Protein AF-A0A7S1ERM6-F1 (afdb_monomer)

Mean predicted aligned error: 8.21 Å

InterPro domains:
  IPR000185 Protein translocase subunit SecA [PTHR30612] (7-133)
  IPR011115 SecA DEAD-like, N-terminal [PF07517] (3-101)
  IPR011115 SecA DEAD-like, N-terminal [SM00957] (1-136)
  IPR014018 SecA motor DEAD [PS51196] (1-136)
  IPR027417 P-loop containing nucleoside triphosphate hydrolase [G3DSA:3.40.50.300] (1-120)
  IPR027417 P-loop containing nucleoside triphosphate hydrolase [SSF52540] (6-74)
  IPR036670 SecA, preprotein cross-linking domain superfamily [SSF81767] (83-135)

Foldseek 3Di:
DPPDDLVRLLVQLPDPDHDDDPLVVVVLVVVQVVDPDPVSRSNPPPCPVDDDDDPCCCVVPVVVVDDRDDDDDCPPVNVVVVVVVVVLVVVLVVVDDEPPQWDQDVVVRDIGGDPRVQVSVCVSVVHPGPPDPVPD

Structure (mmCIF, N/CA/C/O backbone):
data_AF-A0A7S1ERM6-F1
#
_entry.id   AF-A0A7S1ERM6-F1
#
loop_
_atom_site.group_PDB
_atom_site.id
_atom_site.type_symbol
_atom_site.label_atom_id
_atom_site.label_alt_id
_atom_site.label_comp_id
_atom_site.label_asym_id
_atom_site.label_entity_id
_atom_site.label_seq_id
_atom_site.pdbx_PDB_ins_code
_atom_site.Cartn_x
_atom_site.Cartn_y
_atom_site.Cartn_z
_atom_site.occupancy
_atom_site.B_iso_or_equiv
_atom_site.auth_seq_id
_atom_site.auth_comp_id
_atom_site.auth_asym_id
_atom_site.auth_atom_id
_atom_site.pdbx_PDB_model_num
ATOM 1 N N . GLN A 1 1 ? 13.594 10.866 -7.310 1.00 39.03 1 GLN A N 1
ATOM 2 C CA . GLN A 1 1 ? 12.418 11.476 -7.967 1.00 39.03 1 GLN A CA 1
ATOM 3 C C . GLN A 1 1 ? 12.338 10.865 -9.351 1.00 39.03 1 GLN A C 1
ATOM 5 O O . GLN A 1 1 ? 13.351 10.899 -10.035 1.00 39.03 1 GLN A O 1
ATOM 10 N N . ALA A 1 2 ? 11.211 10.259 -9.733 1.00 50.25 2 ALA A N 1
ATOM 11 C CA . ALA A 1 2 ? 11.011 9.875 -11.130 1.00 50.25 2 ALA A CA 1
ATOM 12 C C . ALA A 1 2 ? 10.936 11.172 -11.948 1.00 50.25 2 ALA A C 1
ATOM 14 O O . ALA A 1 2 ? 10.133 12.047 -11.628 1.00 50.25 2 ALA A O 1
ATOM 15 N N . SER A 1 3 ? 11.833 11.338 -12.915 1.00 62.19 3 SER A N 1
ATOM 16 C CA . SER A 1 3 ? 11.959 12.548 -13.741 1.00 62.19 3 SER A CA 1
ATOM 17 C C . SER A 1 3 ? 10.875 12.660 -14.819 1.00 62.19 3 SER A C 1
ATOM 19 O O . SER A 1 3 ? 10.793 13.677 -15.502 1.00 62.19 3 SER A O 1
ATOM 21 N N . SER A 1 4 ? 10.045 11.628 -14.964 1.00 79.69 4 SER A N 1
ATOM 22 C CA . SER A 1 4 ? 9.043 11.449 -16.009 1.00 79.69 4 SER A CA 1
ATOM 23 C C . SER A 1 4 ? 7.616 11.598 -15.455 1.00 79.69 4 SER A C 1
ATOM 25 O O . SER A 1 4 ? 7.323 11.193 -14.325 1.00 79.69 4 SER A O 1
ATOM 27 N N . THR A 1 5 ? 6.688 12.165 -16.230 1.00 87.81 5 THR A N 1
ATOM 28 C CA . THR A 1 5 ? 5.249 12.148 -15.894 1.00 87.81 5 THR A CA 1
ATOM 29 C C . THR A 1 5 ? 4.629 10.780 -16.229 1.00 87.81 5 THR A C 1
ATOM 31 O O . THR A 1 5 ? 5.203 10.037 -17.031 1.00 87.81 5 THR A O 1
ATOM 34 N N . PRO A 1 6 ? 3.475 10.398 -15.641 1.00 87.69 6 PRO A N 1
ATOM 35 C CA . PRO A 1 6 ? 2.771 9.166 -16.018 1.00 87.69 6 PRO A CA 1
ATOM 36 C C . PRO A 1 6 ? 2.525 9.037 -17.526 1.00 87.69 6 PRO A C 1
ATOM 38 O O . PRO A 1 6 ? 2.708 7.962 -18.087 1.00 87.69 6 PRO A O 1
ATOM 41 N N . GLU A 1 7 ? 2.190 10.137 -18.197 1.00 88.69 7 GLU A N 1
ATOM 42 C CA . GLU A 1 7 ? 1.951 10.182 -19.642 1.00 88.69 7 GLU A CA 1
ATOM 43 C C . GLU A 1 7 ? 3.236 9.924 -20.432 1.00 88.69 7 GLU A C 1
ATOM 45 O O . GLU A 1 7 ? 3.225 9.175 -21.407 1.00 88.69 7 GLU A O 1
ATOM 50 N N . GLN A 1 8 ? 4.358 10.504 -19.994 1.00 90.12 8 GLN A N 1
ATOM 51 C CA . GLN A 1 8 ? 5.664 10.265 -20.611 1.00 90.12 8 GLN A CA 1
ATOM 52 C C . GLN A 1 8 ? 6.107 8.812 -20.442 1.00 90.12 8 GLN A C 1
ATOM 54 O O . GLN A 1 8 ? 6.610 8.217 -21.392 1.00 90.12 8 GLN A O 1
ATOM 59 N N . ARG A 1 9 ? 5.894 8.223 -19.259 1.00 89.62 9 ARG A N 1
ATOM 60 C CA . ARG A 1 9 ? 6.204 6.806 -19.025 1.00 89.62 9 ARG A CA 1
ATOM 61 C C . ARG A 1 9 ? 5.329 5.895 -19.868 1.00 89.62 9 ARG A C 1
ATOM 63 O O . ARG A 1 9 ? 5.842 4.964 -20.470 1.00 89.62 9 ARG A O 1
ATOM 70 N N . LYS A 1 10 ? 4.037 6.199 -19.975 1.00 89.75 10 LYS A N 1
ATOM 71 C CA . LYS A 1 10 ? 3.108 5.450 -20.824 1.00 89.75 10 LYS A CA 1
ATOM 72 C C . LYS A 1 10 ? 3.578 5.435 -22.279 1.00 89.75 10 LYS A C 1
ATOM 74 O O . LYS A 1 10 ? 3.744 4.367 -22.850 1.00 89.75 10 LYS A O 1
ATOM 79 N N . ALA A 1 11 ? 3.925 6.603 -22.821 1.00 88.94 11 ALA A N 1
ATOM 80 C CA . ALA A 1 11 ? 4.506 6.702 -24.158 1.00 88.94 11 ALA A CA 1
ATOM 81 C C . ALA A 1 11 ? 5.840 5.937 -24.292 1.00 88.94 11 ALA A C 1
ATOM 83 O O . ALA A 1 11 ? 6.097 5.346 -25.334 1.00 88.94 11 ALA A O 1
ATOM 84 N N . ALA A 1 12 ? 6.678 5.914 -23.248 1.00 89.19 12 ALA A N 1
ATOM 85 C CA . ALA A 1 12 ? 7.936 5.165 -23.253 1.00 89.19 12 ALA A CA 1
ATOM 86 C C . ALA A 1 12 ? 7.734 3.638 -23.251 1.00 89.19 12 ALA A C 1
ATOM 88 O O . ALA A 1 12 ? 8.521 2.922 -23.872 1.00 89.19 12 ALA A O 1
ATOM 89 N N . TYR A 1 13 ? 6.694 3.137 -22.577 1.00 89.12 13 TYR A N 1
ATOM 90 C CA . TYR A 1 13 ? 6.336 1.713 -22.573 1.00 89.12 13 TYR A CA 1
ATOM 91 C C . TYR A 1 13 ? 5.608 1.260 -23.846 1.00 89.12 13 TYR A C 1
ATOM 93 O O . TYR A 1 13 ? 5.580 0.063 -24.124 1.00 89.12 13 TYR A O 1
ATOM 101 N N . ASP A 1 14 ? 5.058 2.194 -24.625 1.00 88.50 14 ASP A N 1
ATOM 102 C CA . ASP A 1 14 ? 4.445 1.913 -25.930 1.00 88.50 14 ASP A CA 1
ATOM 103 C C . ASP A 1 14 ? 5.485 1.767 -27.067 1.00 88.50 14 ASP A C 1
ATOM 105 O O . ASP A 1 14 ? 5.136 1.362 -28.178 1.00 88.50 14 ASP A O 1
ATOM 10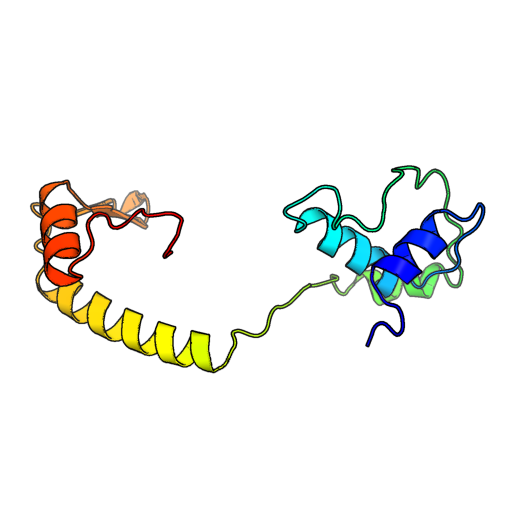9 N N . CYS A 1 15 ? 6.763 2.071 -26.811 1.00 88.50 15 CYS A N 1
ATOM 110 C CA . CYS A 1 15 ? 7.863 1.840 -27.752 1.00 88.50 15 CYS A CA 1
ATOM 111 C C . CYS A 1 15 ? 8.201 0.343 -27.896 1.00 88.50 15 CYS A C 1
ATOM 113 O O . CYS A 1 15 ? 8.022 -0.442 -26.968 1.00 88.50 15 CYS A O 1
ATOM 115 N N . ASP A 1 16 ? 8.791 -0.052 -29.032 1.00 88.44 16 ASP A N 1
ATOM 116 C CA . ASP A 1 16 ? 9.211 -1.446 -29.271 1.00 88.44 16 ASP A CA 1
ATOM 117 C C . ASP A 1 16 ? 10.250 -1.947 -28.252 1.00 88.44 16 ASP A C 1
ATOM 119 O O . ASP A 1 16 ? 10.258 -3.122 -27.877 1.00 88.44 16 ASP A O 1
ATOM 123 N N . ILE A 1 17 ? 11.148 -1.051 -27.829 1.00 89.19 17 ILE A N 1
ATOM 124 C CA . ILE A 1 17 ? 12.192 -1.302 -26.835 1.00 89.19 17 ILE A CA 1
ATOM 125 C C . ILE A 1 17 ? 12.169 -0.156 -25.827 1.00 89.19 17 ILE A C 1
ATOM 127 O O . ILE A 1 17 ? 12.324 1.009 -26.197 1.00 89.19 17 ILE A O 1
ATOM 131 N N . THR A 1 18 ? 12.038 -0.499 -24.549 1.00 89.12 18 THR A N 1
ATOM 132 C CA . THR A 1 18 ? 12.066 0.458 -23.440 1.00 89.12 18 THR A CA 1
ATOM 133 C C . THR A 1 18 ? 13.288 0.194 -22.570 1.00 89.12 18 THR A C 1
ATOM 135 O O . THR A 1 18 ? 13.469 -0.911 -22.060 1.00 89.12 18 THR A O 1
ATOM 138 N N . TYR A 1 19 ? 14.105 1.225 -22.365 1.00 90.94 19 TYR A N 1
ATOM 139 C CA . TYR A 1 19 ? 15.151 1.224 -21.346 1.00 90.94 19 TYR A CA 1
ATOM 140 C C . TYR A 1 19 ? 14.571 1.803 -20.059 1.00 90.94 19 TYR A C 1
ATOM 142 O O . TYR A 1 19 ? 13.983 2.882 -20.073 1.00 90.94 19 TYR A O 1
ATOM 150 N N . SER A 1 20 ? 14.718 1.083 -18.952 1.00 89.56 20 SER A N 1
ATOM 151 C CA . SER A 1 20 ? 14.245 1.517 -17.640 1.00 89.56 20 SER A CA 1
ATOM 152 C C . SER A 1 20 ? 15.140 0.948 -16.546 1.00 89.56 20 SER A C 1
ATOM 154 O O . SER A 1 20 ? 15.855 -0.032 -16.757 1.00 89.56 20 SER A O 1
ATOM 156 N N . THR A 1 21 ? 15.095 1.569 -15.374 1.00 92.06 21 THR A N 1
ATOM 157 C CA . THR A 1 21 ? 15.757 1.054 -14.173 1.00 92.06 21 THR A CA 1
ATOM 158 C C . THR A 1 21 ? 14.849 0.047 -13.467 1.00 92.06 21 THR A C 1
ATOM 160 O O . THR A 1 21 ? 13.623 0.117 -13.580 1.00 92.06 21 THR A O 1
ATOM 163 N N . ASN A 1 22 ? 15.430 -0.866 -12.686 1.00 91.88 22 ASN A N 1
ATOM 164 C CA . ASN A 1 22 ? 14.661 -1.828 -11.888 1.00 91.88 22 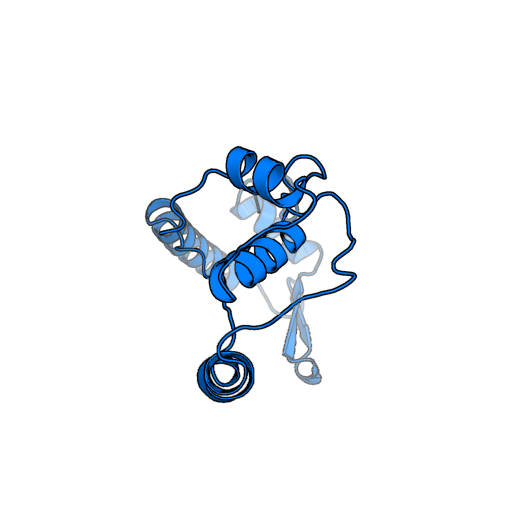ASN A CA 1
ATOM 165 C C . ASN A 1 22 ? 13.629 -1.141 -10.966 1.00 91.88 22 ASN A C 1
ATOM 167 O O . ASN A 1 22 ? 12.499 -1.607 -10.824 1.00 91.88 22 ASN A O 1
ATOM 171 N N . SER A 1 23 ? 14.010 -0.001 -10.390 1.00 91.25 23 SER A N 1
ATOM 172 C CA . SER A 1 23 ? 13.226 0.774 -9.444 1.00 91.25 23 SER A CA 1
ATOM 173 C C . SER A 1 23 ? 12.059 1.460 -10.141 1.00 91.25 23 SER A C 1
ATOM 175 O O . SER A 1 23 ? 10.936 1.382 -9.653 1.00 91.25 23 SER A O 1
ATOM 177 N N . GLU A 1 24 ? 12.285 2.110 -11.288 1.00 91.00 24 GLU A N 1
ATOM 178 C CA . GLU A 1 24 ? 11.214 2.790 -12.027 1.00 91.00 24 GLU A CA 1
ATOM 179 C C . GLU A 1 24 ? 10.167 1.791 -12.528 1.00 91.00 24 GLU A C 1
ATOM 181 O O . GLU A 1 24 ? 8.983 1.961 -12.228 1.00 91.00 24 GLU A O 1
ATOM 186 N N . LEU A 1 25 ? 10.614 0.701 -13.158 1.00 90.81 25 LEU A N 1
ATOM 187 C CA . LEU A 1 25 ? 9.743 -0.375 -13.622 1.00 90.81 25 LEU A CA 1
ATOM 188 C C . LEU A 1 25 ? 8.959 -1.022 -12.470 1.00 90.81 25 LEU A C 1
ATOM 190 O O . LEU A 1 25 ? 7.742 -1.201 -12.556 1.00 90.81 25 LEU A O 1
ATOM 194 N N . GLY A 1 26 ? 9.642 -1.354 -11.371 1.00 91.62 26 GLY A N 1
ATOM 195 C CA . GLY A 1 26 ? 9.013 -1.954 -10.199 1.00 91.62 26 GLY A CA 1
ATOM 196 C C . GLY A 1 26 ? 7.992 -1.021 -9.546 1.00 91.62 26 GLY A C 1
ATOM 197 O O . GLY A 1 26 ? 6.898 -1.455 -9.185 1.00 91.62 26 GLY A O 1
ATOM 198 N N . PHE A 1 27 ? 8.286 0.277 -9.449 1.00 92.31 27 PHE A N 1
ATOM 199 C CA . PHE A 1 27 ? 7.336 1.251 -8.915 1.00 92.31 27 PHE A CA 1
ATOM 200 C C . PHE A 1 27 ? 6.171 1.545 -9.859 1.00 92.31 27 PHE A C 1
ATOM 202 O O . PHE A 1 27 ? 5.076 1.798 -9.360 1.00 92.31 27 PHE A O 1
ATOM 209 N N . ASP A 1 28 ? 6.357 1.522 -11.181 1.00 91.19 28 ASP A N 1
ATOM 210 C CA . ASP A 1 28 ? 5.235 1.577 -12.129 1.00 91.19 28 ASP A CA 1
ATOM 211 C C . ASP A 1 28 ? 4.317 0.370 -11.951 1.00 91.19 28 ASP A C 1
ATOM 213 O O . ASP A 1 28 ? 3.109 0.543 -11.814 1.00 91.19 28 ASP A O 1
ATOM 217 N N . TYR A 1 29 ? 4.886 -0.832 -11.828 1.00 90.75 29 TYR A N 1
ATOM 218 C CA . TYR A 1 29 ? 4.109 -2.041 -11.564 1.00 90.75 29 TYR A CA 1
ATOM 219 C C . TYR A 1 29 ? 3.311 -1.944 -10.260 1.00 90.75 29 TYR A C 1
ATOM 221 O O . TYR A 1 29 ? 2.120 -2.256 -10.227 1.00 90.75 29 TYR A O 1
ATOM 229 N N . LEU A 1 30 ? 3.937 -1.479 -9.178 1.00 92.06 30 LEU A N 1
ATOM 230 C CA . LEU A 1 30 ? 3.248 -1.296 -7.903 1.00 92.06 30 LEU A CA 1
ATOM 231 C C . LEU A 1 30 ? 2.159 -0.209 -7.986 1.00 92.06 30 LEU A C 1
ATOM 233 O O . LEU A 1 30 ? 1.067 -0.416 -7.461 1.00 92.06 30 LEU A O 1
ATOM 237 N N . ARG A 1 31 ? 2.413 0.920 -8.666 1.00 91.19 31 ARG A N 1
ATOM 238 C CA . ARG A 1 31 ? 1.431 2.009 -8.840 1.00 91.19 31 ARG A CA 1
ATOM 239 C C . ARG A 1 31 ? 0.232 1.585 -9.683 1.00 91.19 31 ARG A C 1
ATOM 241 O O . ARG A 1 31 ? -0.891 1.928 -9.330 1.00 91.19 31 ARG A O 1
ATOM 248 N N . ASP A 1 32 ? 0.446 0.796 -10.728 1.00 91.00 32 ASP A N 1
ATOM 249 C CA . ASP A 1 32 ? -0.632 0.294 -11.582 1.00 91.00 32 ASP A CA 1
ATOM 250 C C . ASP A 1 32 ? -1.588 -0.643 -10.834 1.00 91.00 32 ASP A C 1
ATOM 252 O O . ASP A 1 32 ? -2.786 -0.645 -11.103 1.00 91.00 32 ASP A O 1
ATOM 256 N N . ASN A 1 33 ? -1.091 -1.401 -9.851 1.00 89.62 33 ASN A N 1
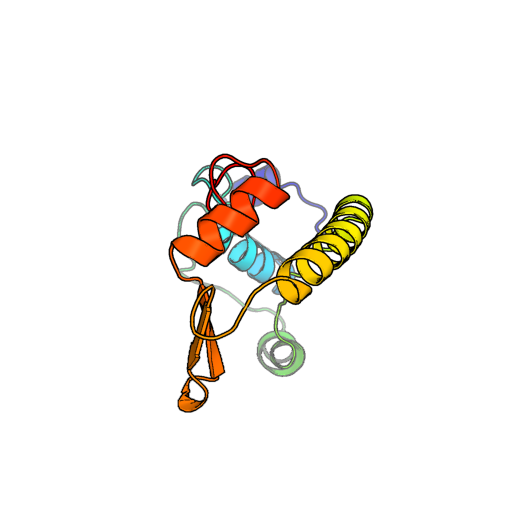ATOM 257 C CA . ASN A 1 33 ? -1.936 -2.237 -8.988 1.00 89.62 33 ASN A CA 1
ATOM 258 C C . ASN A 1 33 ? -2.709 -1.433 -7.923 1.00 89.62 33 ASN A C 1
ATOM 260 O O . ASN A 1 33 ? -3.594 -1.981 -7.271 1.00 89.62 33 ASN A O 1
ATOM 264 N N . LEU A 1 34 ? -2.395 -0.146 -7.756 1.00 89.88 34 LEU A N 1
ATOM 265 C CA . LEU A 1 34 ? -3.131 0.793 -6.903 1.00 89.88 34 LEU A CA 1
ATOM 266 C C . LEU A 1 34 ? -4.063 1.714 -7.712 1.00 89.88 34 LEU A C 1
ATOM 268 O O . LEU A 1 34 ? -4.798 2.506 -7.122 1.00 89.88 34 LEU A O 1
ATOM 272 N N . ALA A 1 35 ? -4.030 1.645 -9.046 1.00 88.94 35 ALA A N 1
ATOM 273 C CA . ALA A 1 35 ? -4.819 2.507 -9.916 1.00 88.94 35 ALA A CA 1
ATOM 274 C C . ALA A 1 35 ? -6.323 2.212 -9.787 1.00 88.94 35 ALA A C 1
ATOM 276 O O . ALA A 1 35 ? -6.767 1.072 -9.924 1.00 88.94 35 ALA A O 1
ATOM 277 N N . LEU A 1 36 ? -7.123 3.260 -9.568 1.00 88.44 36 LEU A N 1
ATOM 278 C CA . LEU A 1 36 ? -8.584 3.149 -9.465 1.00 88.44 36 LEU A CA 1
ATOM 279 C C . LEU A 1 36 ? -9.259 3.038 -10.834 1.00 88.44 36 LEU A C 1
ATOM 281 O O . LEU A 1 36 ? -10.358 2.493 -10.945 1.00 88.44 36 LEU A O 1
ATOM 285 N N . THR A 1 37 ? -8.622 3.566 -11.881 1.00 88.31 37 THR A N 1
ATOM 286 C CA . THR A 1 37 ? -9.152 3.519 -13.241 1.00 88.31 37 THR A CA 1
ATOM 287 C C . THR A 1 37 ? -8.123 2.974 -14.221 1.00 88.31 37 THR A C 1
ATOM 289 O O . THR A 1 37 ? -6.920 3.178 -14.082 1.00 88.31 37 THR A O 1
ATOM 292 N N . ALA A 1 38 ? -8.603 2.325 -15.284 1.00 86.19 38 ALA A N 1
ATOM 293 C CA . ALA A 1 38 ? -7.742 1.807 -16.348 1.00 86.19 38 ALA A CA 1
ATOM 294 C C . ALA A 1 38 ? -6.970 2.906 -17.105 1.00 86.19 38 ALA A C 1
ATOM 296 O O . ALA A 1 38 ? -6.000 2.610 -17.799 1.00 86.19 38 ALA A O 1
ATOM 297 N N . LYS A 1 39 ? -7.401 4.172 -17.003 1.00 86.19 39 LYS A N 1
ATOM 298 C CA . LYS A 1 39 ? -6.713 5.305 -17.635 1.00 86.19 39 LYS A CA 1
ATOM 299 C C . LYS A 1 39 ? -5.418 5.664 -16.908 1.00 86.19 39 LYS A C 1
ATOM 301 O O . LYS A 1 39 ? -4.477 6.082 -17.580 1.00 86.19 39 LYS A O 1
ATOM 306 N N . ASP A 1 40 ? -5.388 5.446 -15.594 1.00 86.25 40 ASP A N 1
ATOM 307 C CA . ASP A 1 40 ? -4.268 5.783 -14.706 1.00 86.25 40 ASP A CA 1
ATOM 308 C C . ASP A 1 40 ? -3.158 4.724 -14.727 1.00 86.25 40 ASP A C 1
ATOM 310 O O . ASP A 1 40 ? -2.066 4.954 -14.212 1.0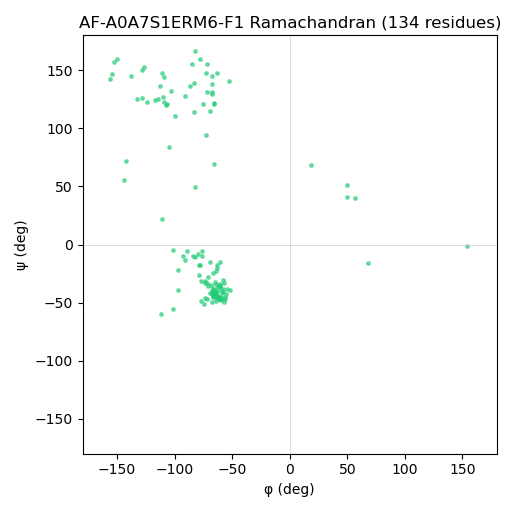0 86.25 40 ASP A O 1
ATOM 314 N N . VAL A 1 41 ? -3.432 3.571 -15.342 1.00 89.69 41 VAL A N 1
ATOM 315 C CA . VAL A 1 41 ? -2.441 2.526 -15.594 1.00 89.69 41 VAL A CA 1
ATOM 316 C C . VAL A 1 41 ? -1.430 3.044 -16.619 1.00 89.69 41 VAL A C 1
ATOM 318 O O . VAL A 1 41 ? -1.802 3.577 -17.675 1.00 89.69 41 VAL A O 1
ATOM 321 N N . VAL A 1 42 ? -0.151 2.874 -16.295 1.00 89.44 42 VAL A N 1
ATOM 322 C CA . VAL A 1 42 ? 0.991 3.307 -17.105 1.00 89.44 42 VAL A CA 1
ATOM 323 C C . VAL A 1 42 ? 1.525 2.157 -17.959 1.00 89.44 42 VAL A C 1
ATOM 325 O O . VAL A 1 42 ? 1.824 2.362 -19.131 1.00 89.44 42 VAL A O 1
ATOM 328 N N . LEU A 1 43 ? 1.573 0.933 -17.431 1.00 87.25 43 LEU A N 1
ATOM 329 C CA . LEU A 1 43 ? 2.008 -0.278 -18.138 1.00 87.25 43 LEU A CA 1
ATOM 330 C C . LEU A 1 43 ? 0.867 -0.864 -18.991 1.00 87.25 43 LEU A C 1
ATOM 332 O O . LEU A 1 43 ? 0.521 -2.053 -18.919 1.00 87.25 43 LEU A O 1
ATOM 336 N N . THR A 1 44 ? 0.229 -0.012 -19.794 1.00 67.31 44 THR A N 1
ATOM 337 C CA . THR A 1 44 ? -0.901 -0.383 -20.650 1.00 67.31 44 THR A CA 1
ATOM 338 C C . THR A 1 44 ? -0.428 -1.210 -21.834 1.00 67.31 44 THR A C 1
ATOM 340 O O . THR A 1 44 ? -0.041 -0.675 -22.857 1.00 67.31 44 THR A O 1
ATOM 343 N N . GLY A 1 45 ? -0.472 -2.536 -21.719 1.00 61.38 45 GLY A N 1
ATOM 344 C CA . GLY A 1 45 ? -0.105 -3.408 -22.841 1.00 61.38 45 GLY A CA 1
ATOM 345 C C . GLY A 1 45 ? 0.396 -4.799 -22.479 1.00 61.38 45 GLY A C 1
ATOM 346 O O . GLY A 1 45 ? 0.681 -5.565 -23.397 1.00 61.38 45 GLY A O 1
ATOM 347 N N . ARG A 1 46 ? 0.498 -5.128 -21.174 1.00 62.94 46 ARG A N 1
ATOM 348 C CA . ARG A 1 46 ? 0.866 -6.444 -20.595 1.00 62.94 46 ARG A CA 1
ATOM 349 C C . ARG A 1 46 ? 1.570 -7.381 -21.572 1.00 62.94 46 ARG A C 1
ATOM 351 O O . ARG A 1 46 ? 1.040 -8.423 -21.953 1.00 62.94 46 ARG A O 1
ATOM 358 N N . LYS A 1 47 ? 2.788 -7.006 -21.941 1.00 58.38 47 LYS A N 1
ATOM 359 C CA . LYS A 1 47 ? 3.713 -7.836 -22.703 1.00 58.38 47 LYS A CA 1
ATOM 360 C C . LYS A 1 47 ? 5.131 -7.571 -22.201 1.00 58.38 47 LYS A C 1
ATOM 362 O O . LYS A 1 47 ? 6.022 -7.303 -22.994 1.00 58.38 47 LYS A O 1
ATOM 367 N N . PHE A 1 48 ? 5.363 -7.744 -20.895 1.00 68.62 48 PHE A N 1
ATOM 368 C CA . PHE A 1 48 ? 6.698 -8.121 -20.413 1.00 68.62 48 PHE A CA 1
ATOM 369 C C . PHE A 1 48 ? 7.007 -9.529 -20.936 1.00 68.62 48 PHE A C 1
ATOM 371 O O . PHE A 1 48 ? 6.940 -10.516 -20.212 1.00 68.62 48 PHE A O 1
ATOM 378 N N . LYS A 1 49 ? 7.211 -9.648 -22.249 1.00 77.19 49 LYS A N 1
ATOM 379 C CA . LYS A 1 49 ? 7.532 -10.919 -22.900 1.00 77.19 49 LYS A CA 1
ATOM 380 C C . LYS A 1 49 ? 8.987 -11.279 -22.667 1.00 77.19 49 LYS A C 1
ATOM 382 O O . LYS A 1 49 ? 9.332 -12.454 -22.666 1.00 77.19 49 LYS A O 1
ATOM 387 N N . PHE A 1 50 ? 9.823 -10.253 -22.552 1.00 87.81 50 PHE A N 1
ATOM 388 C CA . PHE A 1 50 ? 11.260 -10.379 -22.515 1.00 87.81 50 PHE A CA 1
ATOM 389 C C . PHE A 1 50 ? 11.863 -9.164 -21.816 1.00 87.81 50 PHE A C 1
ATOM 391 O O . PHE A 1 50 ? 11.384 -8.045 -21.998 1.00 87.81 50 PHE A O 1
ATOM 398 N N . CYS A 1 51 ? 12.908 -9.392 -21.032 1.00 91.06 51 CYS A N 1
ATOM 399 C CA . CYS A 1 51 ? 13.742 -8.347 -20.464 1.00 91.06 51 CYS A CA 1
ATOM 400 C C . CYS A 1 51 ? 15.205 -8.780 -20.561 1.00 91.06 51 CYS A C 1
ATOM 402 O O . CYS A 1 51 ? 15.527 -9.963 -20.436 1.00 91.06 51 CYS A O 1
ATOM 404 N N . LEU A 1 52 ? 16.081 -7.810 -20.797 1.00 94.25 52 LEU A N 1
ATOM 405 C CA . LEU A 1 52 ? 17.517 -7.970 -20.626 1.00 94.25 52 LEU A CA 1
ATOM 406 C C . LEU A 1 52 ? 17.900 -7.151 -19.405 1.00 94.25 52 LEU A C 1
ATOM 408 O O . LEU A 1 52 ? 17.605 -5.959 -19.347 1.00 94.25 52 LEU A O 1
ATOM 412 N N . VAL A 1 53 ? 18.500 -7.815 -18.425 1.00 95.25 53 VAL A N 1
ATOM 413 C CA . VAL A 1 53 ? 18.958 -7.173 -17.196 1.00 95.25 53 VAL A CA 1
ATOM 414 C C . VAL A 1 53 ? 20.451 -6.945 -17.346 1.00 95.25 53 VAL A C 1
ATOM 416 O O . VAL A 1 53 ? 21.219 -7.906 -17.386 1.00 95.25 53 VAL A O 1
ATOM 419 N N . ASP A 1 54 ? 20.834 -5.680 -17.479 1.00 96.31 54 ASP A N 1
ATOM 420 C CA . ASP A 1 54 ? 22.230 -5.283 -17.337 1.00 96.31 54 ASP A CA 1
ATOM 421 C C . ASP A 1 54 ? 22.628 -5.347 -15.856 1.00 96.31 54 ASP A C 1
ATOM 423 O O . ASP A 1 54 ? 21.775 -5.146 -14.988 1.00 96.31 54 ASP A O 1
ATOM 427 N N . GLU A 1 55 ? 23.888 -5.679 -15.574 1.00 95.81 55 GLU A N 1
ATOM 428 C CA . GLU A 1 55 ? 24.394 -5.902 -14.205 1.00 95.81 55 GLU A CA 1
ATOM 429 C C . GLU A 1 55 ? 23.508 -6.865 -13.382 1.00 95.81 55 GLU A C 1
ATOM 431 O O . GLU A 1 55 ? 23.045 -6.571 -12.276 1.00 95.81 55 GLU A O 1
ATOM 436 N N . ALA A 1 56 ? 23.203 -8.032 -13.957 1.00 95.56 56 ALA A N 1
ATOM 437 C CA . ALA A 1 56 ? 22.223 -8.963 -13.399 1.00 95.56 56 ALA A CA 1
ATOM 438 C C . ALA A 1 56 ? 22.540 -9.439 -11.969 1.00 95.56 56 ALA A C 1
ATOM 440 O O . ALA A 1 56 ? 21.614 -9.724 -11.212 1.00 95.56 56 ALA A O 1
ATOM 441 N N . ASP A 1 57 ? 23.813 -9.526 -11.588 1.00 96.69 57 ASP A N 1
ATOM 442 C CA . ASP A 1 57 ? 24.242 -9.835 -10.224 1.00 96.69 57 ASP A CA 1
ATOM 443 C C . ASP A 1 57 ? 23.884 -8.705 -9.250 1.00 96.69 57 ASP A C 1
ATOM 445 O O . ASP A 1 57 ? 23.204 -8.960 -8.253 1.00 96.69 57 ASP A O 1
ATOM 449 N N . SER A 1 58 ? 24.219 -7.457 -9.580 1.00 95.62 58 SER A N 1
ATOM 450 C CA . SER A 1 58 ? 23.830 -6.287 -8.782 1.00 95.62 58 SER A CA 1
ATOM 451 C C . SER A 1 58 ? 22.308 -6.212 -8.595 1.00 95.62 58 SER A C 1
ATOM 453 O O . SER A 1 58 ? 21.809 -6.056 -7.479 1.00 95.62 58 SER A O 1
ATOM 455 N N . ILE A 1 59 ? 21.543 -6.390 -9.678 1.00 95.12 59 ILE A N 1
ATOM 456 C CA . ILE A 1 59 ? 20.085 -6.207 -9.660 1.00 95.12 59 ILE A CA 1
ATOM 457 C C . ILE A 1 59 ? 19.352 -7.388 -9.011 1.00 95.12 59 ILE A C 1
ATOM 459 O O . ILE A 1 59 ? 18.476 -7.185 -8.167 1.00 95.12 59 ILE A O 1
ATOM 463 N N . LEU A 1 60 ? 19.669 -8.626 -9.403 1.00 95.50 60 LEU A N 1
ATOM 464 C CA . LEU A 1 60 ? 18.907 -9.811 -8.986 1.00 95.50 60 LEU A CA 1
ATOM 465 C C . LEU A 1 60 ? 19.434 -10.456 -7.701 1.00 95.50 60 LEU A C 1
ATOM 467 O O . LEU A 1 60 ? 18.728 -11.284 -7.124 1.00 95.50 60 LEU A O 1
ATOM 471 N N . ILE A 1 61 ? 20.637 -10.096 -7.242 1.00 95.25 61 ILE A N 1
ATOM 472 C CA . ILE A 1 61 ? 21.214 -10.609 -5.993 1.00 95.25 61 ILE A CA 1
ATOM 473 C C . ILE A 1 61 ? 21.296 -9.495 -4.956 1.00 95.25 61 ILE A C 1
ATOM 475 O O . ILE A 1 61 ? 20.695 -9.614 -3.888 1.00 95.25 61 ILE A O 1
ATOM 479 N N . ASP A 1 62 ? 22.025 -8.417 -5.246 1.00 94.69 62 ASP A N 1
ATOM 480 C CA . ASP A 1 62 ? 22.333 -7.423 -4.220 1.00 94.69 62 ASP A CA 1
ATOM 481 C C . ASP A 1 62 ? 21.139 -6.538 -3.873 1.00 94.69 62 ASP A C 1
ATOM 483 O O . ASP A 1 62 ? 20.794 -6.424 -2.688 1.00 94.69 62 ASP A O 1
ATOM 487 N N . GLU A 1 63 ? 20.496 -5.950 -4.881 1.00 93.81 63 GLU A N 1
ATOM 488 C CA . GLU A 1 63 ? 19.348 -5.059 -4.699 1.00 93.81 63 GLU A CA 1
ATOM 489 C C . GLU A 1 63 ? 18.070 -5.816 -4.326 1.00 93.81 63 GLU A C 1
ATOM 491 O O . GLU A 1 63 ? 17.290 -5.342 -3.499 1.00 93.81 63 GLU A O 1
ATOM 496 N N . ALA A 1 64 ? 17.896 -7.041 -4.832 1.00 93.31 64 ALA A N 1
ATOM 497 C CA . ALA A 1 64 ? 16.737 -7.890 -4.546 1.00 93.31 64 ALA A CA 1
ATOM 498 C C . ALA A 1 64 ? 16.559 -8.243 -3.053 1.00 93.31 64 ALA A C 1
ATOM 500 O O . ALA A 1 64 ? 15.481 -8.676 -2.643 1.00 93.31 64 ALA A O 1
ATOM 501 N N . ARG A 1 65 ? 17.587 -8.037 -2.215 1.00 96.12 65 ARG A N 1
ATOM 502 C CA . ARG A 1 65 ? 17.490 -8.201 -0.752 1.00 96.12 65 ARG A CA 1
ATOM 503 C C . ARG A 1 65 ? 16.575 -7.175 -0.090 1.00 96.12 65 ARG A C 1
ATOM 505 O O . ARG A 1 65 ? 16.074 -7.438 1.002 1.00 96.12 65 ARG A O 1
ATOM 512 N N . THR A 1 66 ? 16.380 -6.015 -0.717 1.00 92.94 66 THR A N 1
ATOM 513 C CA . THR A 1 66 ? 15.527 -4.950 -0.184 1.00 92.94 66 THR A CA 1
ATOM 514 C C . THR A 1 66 ? 14.237 -4.880 -0.997 1.00 92.94 66 THR A C 1
ATOM 516 O O . THR A 1 66 ? 14.290 -4.633 -2.201 1.00 92.94 66 THR A O 1
ATOM 519 N N . PRO A 1 67 ? 13.057 -5.073 -0.383 1.00 94.06 67 PRO A N 1
ATOM 520 C CA . PRO A 1 67 ? 11.802 -5.001 -1.117 1.00 94.06 67 PRO A CA 1
ATOM 521 C C . PRO A 1 67 ? 11.519 -3.574 -1.603 1.00 94.06 67 PRO A C 1
ATOM 523 O O . PRO A 1 67 ? 11.768 -2.594 -0.896 1.00 94.06 67 PRO A O 1
ATOM 526 N N . LEU A 1 68 ? 10.915 -3.460 -2.788 1.00 92.56 68 LEU A N 1
ATOM 527 C CA . LEU A 1 68 ? 10.373 -2.196 -3.282 1.00 92.56 68 LEU A CA 1
ATOM 528 C C . LEU A 1 68 ? 9.066 -1.870 -2.549 1.00 92.56 68 LEU A C 1
ATOM 530 O O . LEU A 1 68 ? 8.106 -2.638 -2.602 1.00 92.56 68 LEU A O 1
ATOM 534 N N . ILE A 1 69 ? 9.025 -0.723 -1.868 1.00 92.44 69 ILE A N 1
ATOM 535 C CA . ILE A 1 69 ? 7.889 -0.304 -1.035 1.00 92.44 69 ILE A CA 1
ATOM 536 C C . ILE A 1 69 ? 7.387 1.066 -1.489 1.00 92.44 69 ILE A C 1
ATOM 538 O O . ILE A 1 69 ? 8.126 2.051 -1.449 1.00 92.44 69 ILE A O 1
ATOM 542 N N . ILE A 1 70 ? 6.104 1.154 -1.851 1.00 88.50 70 ILE A N 1
ATOM 543 C CA . ILE A 1 70 ? 5.407 2.441 -1.950 1.00 88.50 70 ILE A CA 1
ATOM 544 C C . ILE A 1 70 ? 4.937 2.818 -0.550 1.00 88.50 70 ILE A C 1
ATOM 546 O O . ILE A 1 70 ? 4.076 2.158 0.026 1.00 88.50 70 ILE A O 1
ATOM 550 N N . SER A 1 71 ? 5.493 3.899 -0.010 1.00 86.12 71 SER A N 1
ATOM 551 C CA . SER A 1 71 ? 5.000 4.517 1.218 1.00 86.12 71 SER A CA 1
ATOM 552 C C . SER A 1 71 ? 4.359 5.861 0.886 1.00 86.12 71 SER A C 1
ATOM 554 O O . SER A 1 71 ? 4.954 6.711 0.223 1.00 86.12 71 SER A O 1
ATOM 556 N N . GLY A 1 72 ? 3.118 6.050 1.329 1.00 78.94 72 GLY A N 1
ATOM 557 C CA . GLY A 1 72 ? 2.465 7.354 1.320 1.00 78.94 72 GLY A CA 1
ATOM 558 C C . GLY A 1 72 ? 2.813 8.110 2.596 1.00 78.94 72 GLY A C 1
ATOM 559 O O . GLY A 1 72 ? 2.782 7.537 3.687 1.00 78.94 72 GLY A O 1
ATOM 560 N N . LYS A 1 73 ? 3.122 9.405 2.489 1.00 67.62 73 LYS A N 1
ATOM 561 C CA . LYS A 1 73 ? 3.090 10.271 3.671 1.00 67.62 73 LYS A CA 1
ATOM 562 C C . LYS A 1 73 ? 1.628 10.486 4.042 1.00 67.62 73 LYS A C 1
ATOM 564 O O . LYS A 1 73 ? 0.824 10.832 3.184 1.00 67.62 73 LYS A O 1
ATOM 569 N N . VAL A 1 74 ? 1.290 10.311 5.315 1.00 65.75 74 VAL A N 1
ATOM 570 C CA . VAL A 1 74 ? 0.020 10.827 5.828 1.00 65.75 74 VAL A CA 1
ATOM 571 C C . VAL A 1 74 ? 0.149 12.347 5.821 1.00 65.75 74 VAL A C 1
ATOM 573 O O . VAL A 1 74 ? 1.015 12.883 6.515 1.00 65.75 74 VAL A O 1
ATOM 576 N N . ASP A 1 75 ? -0.653 13.039 5.011 1.00 62.31 75 ASP A N 1
ATOM 577 C CA . ASP A 1 75 ? -0.632 14.504 4.974 1.00 62.31 75 ASP A CA 1
ATOM 578 C C . ASP A 1 75 ? -0.800 15.067 6.387 1.00 62.31 75 ASP A C 1
ATOM 580 O O . ASP A 1 75 ? -1.604 14.563 7.171 1.00 62.31 75 ASP A O 1
ATOM 584 N N . ALA A 1 76 ? -0.076 16.132 6.733 1.00 58.75 76 ALA A N 1
ATOM 585 C CA . ALA A 1 76 ? -0.136 16.710 8.079 1.00 58.75 76 ALA A CA 1
ATOM 586 C C . ALA A 1 76 ? -1.569 17.127 8.479 1.00 58.75 76 ALA A C 1
ATOM 588 O O . ALA A 1 76 ? -1.958 16.983 9.639 1.00 58.75 76 ALA A O 1
ATOM 589 N N . ALA A 1 77 ? -2.377 17.568 7.508 1.00 59.25 77 ALA A N 1
ATOM 590 C CA . ALA A 1 77 ? -3.801 17.850 7.689 1.00 59.25 77 ALA A CA 1
ATOM 591 C C . ALA A 1 77 ? -4.618 16.580 8.007 1.00 59.25 77 ALA A C 1
ATOM 593 O O . ALA A 1 77 ? -5.472 16.595 8.897 1.00 59.25 77 ALA A O 1
ATOM 594 N N . ASN A 1 78 ? -4.302 15.460 7.351 1.00 60.66 78 ASN A N 1
ATOM 595 C CA . ASN A 1 78 ? -4.915 14.157 7.613 1.00 60.66 78 ASN A CA 1
ATOM 596 C C . ASN A 1 78 ? -4.460 13.589 8.965 1.00 60.66 78 ASN A C 1
ATOM 598 O O . ASN A 1 78 ? -5.271 13.022 9.690 1.00 60.66 78 ASN A O 1
ATOM 602 N N . ALA A 1 79 ? -3.208 13.816 9.369 1.00 62.16 79 ALA A N 1
ATOM 603 C CA . ALA A 1 79 ? -2.685 13.401 10.670 1.00 62.16 79 ALA A CA 1
ATOM 604 C C . ALA A 1 79 ? -3.327 14.175 11.838 1.00 62.16 79 ALA A C 1
ATOM 606 O O . ALA A 1 79 ? -3.692 13.578 12.853 1.00 62.16 79 ALA A O 1
ATOM 607 N N . ALA A 1 80 ? -3.509 15.493 11.696 1.00 61.88 80 ALA A N 1
ATOM 608 C CA . ALA A 1 80 ? -4.197 16.318 12.691 1.00 61.88 80 ALA A CA 1
ATOM 609 C C . ALA A 1 80 ? -5.679 15.928 12.825 1.00 61.88 80 ALA A C 1
ATOM 611 O O . ALA A 1 80 ? -6.180 15.758 13.939 1.00 61.88 80 ALA A O 1
ATOM 612 N N . THR A 1 81 ? -6.350 15.705 11.692 1.00 67.12 81 THR A N 1
ATOM 613 C CA . THR A 1 81 ? -7.739 15.227 11.647 1.00 67.12 81 THR A CA 1
ATOM 614 C C . THR A 1 81 ? -7.868 13.830 12.255 1.00 67.12 81 THR A C 1
ATOM 616 O O . THR A 1 81 ? -8.757 13.600 13.071 1.00 67.12 81 THR A O 1
ATOM 619 N N . ALA A 1 82 ? -6.949 12.909 11.949 1.00 69.06 82 ALA A N 1
ATOM 620 C CA . ALA A 1 82 ? -6.933 11.570 12.530 1.00 69.06 82 ALA A CA 1
ATOM 621 C C . ALA A 1 82 ? -6.766 11.620 14.054 1.00 69.06 82 ALA A C 1
ATOM 623 O O . ALA A 1 82 ? -7.524 10.978 14.778 1.00 69.06 82 ALA A O 1
ATOM 624 N N . LYS A 1 83 ? -5.838 12.440 14.567 1.00 77.00 83 LYS A N 1
ATOM 625 C CA . LYS A 1 83 ? -5.641 12.611 16.015 1.00 77.00 83 LYS A CA 1
ATOM 626 C C . LYS A 1 83 ? -6.912 13.102 16.714 1.00 77.00 83 LYS A C 1
ATOM 628 O O . LYS A 1 83 ? -7.243 12.603 17.789 1.00 77.00 83 LYS A O 1
ATOM 633 N N . ALA A 1 84 ? -7.630 14.045 16.105 1.00 80.69 84 ALA A N 1
ATOM 634 C CA . ALA A 1 84 ? -8.912 14.513 16.624 1.00 80.69 84 ALA A CA 1
ATOM 635 C C . ALA A 1 84 ? -9.984 13.407 16.584 1.00 80.69 84 ALA A C 1
ATOM 637 O O . ALA A 1 84 ? -10.648 13.176 17.596 1.00 80.69 84 ALA A O 1
ATOM 638 N N . LYS A 1 85 ? -10.094 12.670 15.465 1.00 83.94 85 LYS A N 1
ATOM 639 C CA . LYS A 1 85 ? -11.019 11.532 15.312 1.00 83.94 85 LYS A CA 1
ATOM 640 C C . LYS A 1 85 ? -10.789 10.466 16.394 1.00 83.94 85 LYS A C 1
ATOM 642 O O . LYS A 1 85 ? -11.750 10.043 17.028 1.00 83.94 85 LYS A O 1
ATOM 647 N N . TYR A 1 86 ? -9.537 10.096 16.686 1.00 87.94 86 TYR A N 1
ATOM 648 C CA . TYR A 1 86 ? -9.223 9.129 17.751 1.00 87.94 86 TYR A CA 1
ATOM 649 C C . TYR A 1 86 ? -9.638 9.611 19.147 1.00 87.94 86 TYR A C 1
ATOM 651 O O . TYR A 1 86 ? -10.122 8.816 19.953 1.00 87.94 86 TYR A O 1
ATOM 659 N N . GLY A 1 87 ? -9.472 10.905 19.440 1.00 89.50 87 GLY A N 1
ATOM 660 C CA . GLY A 1 87 ? -9.896 11.485 20.716 1.00 89.50 87 GLY A CA 1
ATOM 661 C C . GLY A 1 87 ? -11.406 11.374 20.929 1.00 89.50 87 GLY A C 1
ATOM 662 O O . GLY A 1 87 ? -11.846 10.925 21.986 1.00 89.50 87 GLY A O 1
ATOM 663 N N . VAL A 1 88 ? -12.189 11.718 19.904 1.00 89.19 88 VAL A N 1
ATOM 664 C CA . VAL A 1 88 ? -13.656 11.605 19.931 1.00 89.19 88 VAL A CA 1
ATOM 665 C C . VAL A 1 88 ? -14.093 10.140 19.998 1.00 89.19 88 VAL A C 1
ATOM 667 O O . VAL A 1 88 ? -14.932 9.791 20.824 1.00 89.19 88 VAL A O 1
ATOM 670 N N . ALA A 1 89 ? -13.486 9.261 19.195 1.00 90.62 89 ALA A N 1
ATOM 671 C CA . ALA A 1 89 ? -13.800 7.833 19.198 1.00 90.62 89 ALA A CA 1
ATOM 672 C C . ALA A 1 89 ? -13.588 7.202 20.582 1.00 90.62 89 ALA A C 1
ATOM 674 O O . ALA A 1 89 ? -14.431 6.436 21.041 1.00 90.62 89 ALA A O 1
ATOM 675 N N . LYS A 1 90 ? -12.514 7.580 21.289 1.00 92.75 90 LYS A N 1
ATOM 676 C CA . LYS A 1 90 ? -12.275 7.137 22.668 1.00 92.75 90 LYS A CA 1
ATOM 677 C C . LYS A 1 90 ? -13.385 7.592 23.621 1.00 92.75 90 LYS A C 1
ATOM 679 O O . LYS A 1 90 ? -13.893 6.781 24.384 1.00 92.75 90 LYS A O 1
ATOM 684 N N . GLN A 1 91 ? -13.787 8.862 23.554 1.00 91.50 91 GLN A N 1
ATOM 685 C CA . GLN A 1 91 ? -14.852 9.401 24.412 1.00 91.50 91 GLN A CA 1
ATOM 686 C C . GLN A 1 91 ? -16.195 8.691 24.211 1.00 91.50 91 GLN A C 1
ATOM 688 O O . GLN A 1 91 ? -16.963 8.554 25.162 1.00 91.50 91 GLN A O 1
ATOM 693 N N . ILE A 1 92 ? -16.484 8.262 22.981 1.00 91.69 92 ILE A N 1
ATOM 694 C CA . ILE A 1 92 ? -17.679 7.475 22.663 1.00 91.69 92 ILE A CA 1
ATOM 695 C C . ILE A 1 92 ? -17.514 6.047 23.186 1.00 91.69 92 ILE A C 1
ATOM 697 O O . ILE A 1 92 ? -18.413 5.541 23.850 1.00 91.69 92 ILE A O 1
ATOM 701 N N . ALA A 1 93 ? -16.359 5.418 22.948 1.00 92.31 93 ALA A N 1
ATOM 702 C CA . ALA A 1 93 ? -16.073 4.060 23.404 1.00 92.31 93 ALA A CA 1
ATOM 703 C C . ALA A 1 93 ? -16.198 3.909 24.932 1.00 92.31 93 ALA A C 1
ATOM 705 O O . ALA A 1 93 ? -16.758 2.916 25.391 1.00 92.31 93 ALA A O 1
ATOM 706 N N . ASP A 1 94 ? -15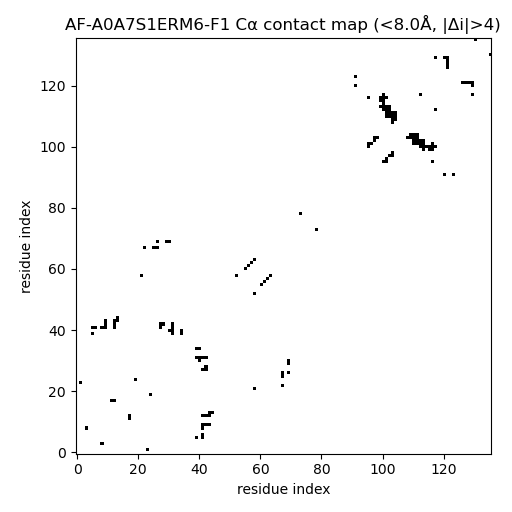.776 4.915 25.707 1.00 92.56 94 ASP A N 1
ATOM 707 C CA . ASP A 1 94 ? -15.900 4.940 27.174 1.00 92.56 94 ASP A CA 1
ATOM 708 C C . ASP A 1 94 ? -17.370 4.922 27.661 1.00 92.56 94 ASP A C 1
ATOM 710 O O . ASP A 1 94 ? -17.646 4.561 28.804 1.00 92.56 94 ASP A O 1
ATOM 714 N N . GLN A 1 95 ? -18.329 5.292 26.803 1.00 90.75 95 GLN A N 1
ATOM 715 C CA . GLN A 1 95 ? -19.768 5.275 27.100 1.00 90.75 95 GLN A CA 1
ATOM 716 C C . GLN A 1 95 ? -20.445 3.963 26.674 1.00 90.75 95 GLN A C 1
ATOM 718 O O . GLN A 1 95 ? -21.611 3.727 27.010 1.00 90.75 95 GLN A O 1
ATOM 723 N N . LEU A 1 96 ? -19.749 3.099 25.927 1.00 93.00 96 LEU A N 1
ATOM 724 C CA . LEU A 1 96 ? -20.319 1.853 25.435 1.00 93.00 96 LEU A CA 1
ATOM 725 C C . LEU A 1 96 ? -20.259 0.749 26.495 1.00 93.00 96 LEU A C 1
ATOM 727 O O . LEU A 1 96 ? -19.256 0.563 27.179 1.00 93.00 96 LEU A O 1
ATOM 731 N N . GLN A 1 97 ? -21.331 -0.040 26.594 1.00 91.81 97 GLN A N 1
ATOM 732 C CA . GLN A 1 97 ? -21.433 -1.127 27.557 1.00 91.81 97 GLN A CA 1
ATOM 733 C C . GLN A 1 97 ? -21.209 -2.484 26.879 1.00 91.81 97 GLN A C 1
ATOM 735 O O . GLN A 1 97 ? -21.840 -2.768 25.852 1.00 91.81 97 GLN A O 1
ATOM 740 N N . PRO A 1 98 ? -20.361 -3.352 27.458 1.00 91.12 98 PRO A N 1
ATOM 741 C CA . PRO A 1 98 ? -20.153 -4.698 26.943 1.00 91.12 98 PRO A CA 1
ATOM 742 C C . PRO A 1 98 ? -21.448 -5.516 27.026 1.00 91.12 98 PRO A C 1
ATOM 744 O O . PRO A 1 98 ? -22.247 -5.343 27.945 1.00 91.12 98 PRO A O 1
ATOM 747 N N . LYS A 1 99 ? -21.646 -6.428 26.067 1.00 89.00 99 LYS A N 1
ATOM 748 C CA . LYS A 1 99 ? -22.843 -7.277 25.873 1.00 89.00 99 LYS A CA 1
ATOM 749 C C . LYS A 1 99 ? -24.119 -6.547 25.443 1.00 89.00 99 LYS A C 1
ATOM 751 O O . LYS A 1 99 ? -25.028 -7.215 24.963 1.00 89.00 99 LYS A O 1
ATOM 756 N N . LEU A 1 100 ? -24.187 -5.221 25.585 1.00 91.38 100 LEU A N 1
ATOM 757 C CA . LEU A 1 100 ? -25.307 -4.412 25.099 1.00 91.38 100 LEU A CA 1
ATOM 758 C C . LEU A 1 100 ? -24.958 -3.703 23.788 1.00 91.38 100 LEU A C 1
ATOM 760 O O . LEU A 1 100 ? -25.655 -3.885 22.796 1.00 91.38 100 LEU A O 1
ATOM 764 N N . HIS A 1 101 ? -23.873 -2.923 23.778 1.00 93.38 101 HIS A N 1
ATOM 765 C CA . HIS A 1 101 ? -23.463 -2.109 22.627 1.00 93.38 101 HIS A CA 1
ATOM 766 C C . HIS A 1 101 ? -22.398 -2.792 21.760 1.00 93.38 101 HIS A C 1
ATOM 768 O O . HIS A 1 101 ? -22.235 -2.461 20.590 1.00 93.38 101 HIS A O 1
ATOM 774 N N . TYR A 1 102 ? -21.655 -3.747 22.316 1.00 95.00 102 TYR A N 1
ATOM 775 C CA . TYR A 1 102 ? -20.686 -4.540 21.567 1.00 95.00 102 TYR A CA 1
ATOM 776 C C . TYR A 1 102 ? -20.485 -5.915 22.197 1.00 95.00 102 TYR A C 1
ATOM 778 O O . TYR A 1 102 ? -20.713 -6.129 23.393 1.00 95.00 102 TYR A O 1
ATOM 786 N N . THR A 1 103 ? -20.017 -6.848 21.379 1.00 94.19 103 THR A N 1
ATOM 787 C CA . THR A 1 103 ? -19.623 -8.199 21.773 1.00 94.19 103 THR A CA 1
ATOM 788 C C . THR A 1 103 ? -18.117 -8.357 21.600 1.00 94.19 103 THR A C 1
ATOM 790 O O . THR A 1 103 ? -17.547 -7.893 20.613 1.00 94.19 103 THR A O 1
ATOM 793 N N . VAL A 1 104 ? -17.464 -8.974 22.586 1.00 95.25 104 VAL A N 1
ATOM 794 C CA . VAL A 1 104 ? -16.020 -9.238 22.564 1.00 95.25 104 VAL A CA 1
AT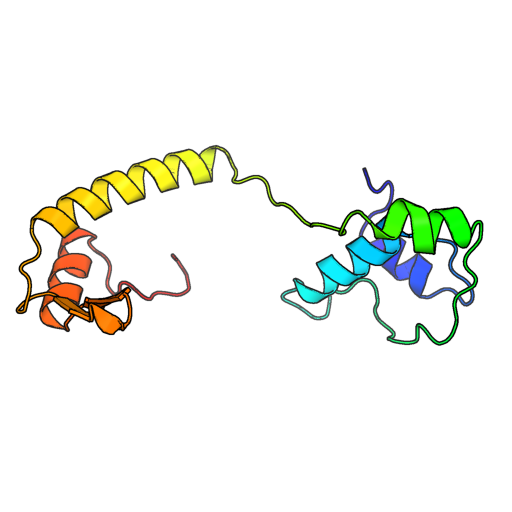OM 795 C C . VAL A 1 104 ? -15.813 -10.721 22.310 1.00 95.25 104 VAL A C 1
ATOM 797 O O . VAL A 1 104 ? -16.287 -11.564 23.071 1.00 95.25 104 VAL A O 1
ATOM 800 N N . MET A 1 105 ? -15.106 -11.021 21.232 1.00 92.94 105 MET A N 1
ATOM 801 C CA . MET A 1 105 ? -14.741 -12.363 20.809 1.00 92.94 105 MET A CA 1
ATOM 802 C C . MET A 1 105 ? -1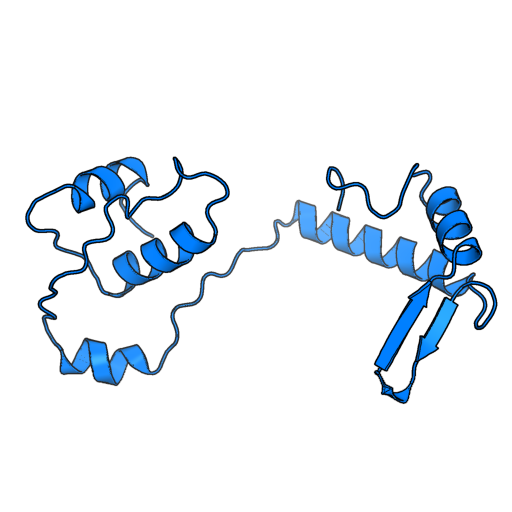3.261 -12.572 21.139 1.00 92.94 105 MET A C 1
ATOM 804 O O . MET A 1 105 ? -12.381 -12.307 20.323 1.00 92.94 105 MET A O 1
ATOM 808 N N . GLU A 1 106 ? -12.976 -12.957 22.389 1.00 93.00 106 GLU A N 1
ATOM 809 C CA . GLU A 1 106 ? -11.604 -13.018 22.926 1.00 93.00 106 GLU A CA 1
ATOM 810 C C . GLU A 1 106 ? -10.721 -14.043 22.209 1.00 93.00 106 GLU A C 1
ATOM 812 O O . GLU A 1 106 ? -9.525 -13.809 22.042 1.00 93.00 106 GLU A O 1
ATOM 817 N N . LYS A 1 107 ? -11.302 -15.162 21.757 1.00 93.56 107 LYS A N 1
ATOM 818 C CA . LYS A 1 107 ? -10.559 -16.192 21.018 1.00 93.56 107 LYS A CA 1
ATOM 819 C C . LYS A 1 107 ? -10.097 -15.672 19.658 1.00 93.56 107 LYS A C 1
ATOM 821 O O . LYS A 1 107 ? -8.996 -15.986 19.224 1.00 93.56 107 LYS A O 1
ATOM 826 N N . GLU A 1 108 ? -10.934 -14.869 19.015 1.00 95.31 108 GLU A N 1
ATOM 827 C CA . GLU A 1 108 ? -10.713 -14.261 17.707 1.00 95.31 108 GLU A CA 1
ATOM 828 C C . GLU A 1 108 ? -10.003 -12.900 17.798 1.00 95.31 108 GLU A C 1
ATOM 830 O O . GLU A 1 108 ? -9.683 -12.314 16.767 1.00 95.31 108 GLU A O 1
ATOM 835 N N . GLN A 1 109 ? -9.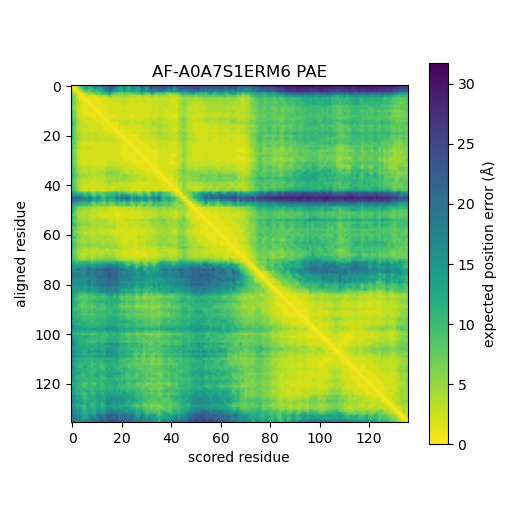775 -12.386 19.014 1.00 93.81 109 GLN A N 1
ATOM 836 C CA . GLN A 1 109 ? -9.256 -11.040 19.282 1.00 93.81 109 GLN A CA 1
ATOM 837 C C . GLN A 1 109 ? -10.016 -9.943 18.517 1.00 93.81 109 GLN A C 1
ATOM 839 O O . GLN A 1 109 ? -9.421 -8.998 17.999 1.00 93.81 109 GLN A O 1
ATOM 844 N N . ASN A 1 110 ? -11.344 -10.070 18.448 1.00 94.25 110 ASN A N 1
ATOM 845 C CA . ASN A 1 110 ? -12.202 -9.184 17.666 1.00 94.25 110 ASN A CA 1
ATOM 846 C C . ASN A 1 110 ? -13.331 -8.579 18.517 1.00 94.25 110 ASN A C 1
ATOM 848 O O . ASN A 1 110 ? -13.787 -9.179 19.493 1.00 94.25 110 ASN A O 1
ATOM 852 N N . VAL A 1 111 ? -13.805 -7.393 18.132 1.00 94.31 111 VAL A N 1
ATOM 853 C CA . VAL A 1 111 ? -14.920 -6.689 18.779 1.00 94.31 111 VAL A CA 1
ATOM 854 C C . VAL A 1 111 ? -15.937 -6.300 17.718 1.00 94.31 111 VAL A C 1
ATOM 856 O O . VAL A 1 111 ? -15.595 -5.644 16.739 1.00 94.31 111 VAL A O 1
ATOM 859 N N . ILE A 1 112 ? -17.194 -6.691 17.920 1.00 93.69 112 ILE A N 1
ATOM 860 C CA . ILE A 1 112 ? -18.286 -6.409 16.984 1.00 93.69 112 ILE A CA 1
ATOM 861 C C . ILE A 1 112 ? -19.324 -5.533 17.683 1.00 93.69 112 ILE A C 1
ATOM 863 O O . ILE A 1 112 ? -19.841 -5.907 18.739 1.00 93.69 112 ILE A O 1
ATOM 867 N N . LEU A 1 113 ? -19.633 -4.379 17.090 1.00 94.19 113 LEU A N 1
ATOM 868 C CA . LEU A 1 113 ? -20.729 -3.512 17.527 1.00 94.19 113 LEU A CA 1
ATOM 869 C C . LEU A 1 113 ? -22.079 -4.190 17.269 1.00 94.19 113 LEU A C 1
ATOM 871 O O . LEU A 1 113 ? -22.288 -4.795 16.220 1.00 94.19 113 LEU A O 1
ATOM 875 N N . THR A 1 114 ? -22.993 -4.086 18.230 1.00 94.31 114 THR A N 1
ATOM 876 C CA . THR A 1 114 ? -24.404 -4.451 18.034 1.00 94.31 114 THR A CA 1
ATOM 877 C C . THR A 1 114 ? -25.146 -3.293 17.365 1.00 94.31 114 THR A C 1
ATOM 879 O O . THR A 1 114 ? -24.656 -2.163 17.375 1.00 94.31 114 THR A O 1
ATOM 882 N N . ASP A 1 115 ? -26.356 -3.530 16.854 1.00 92.00 115 ASP A N 1
ATOM 883 C CA . ASP A 1 115 ? -27.182 -2.471 16.247 1.00 92.00 115 ASP A CA 1
ATOM 884 C C . ASP A 1 115 ? -27.399 -1.290 17.209 1.00 92.00 115 ASP A C 1
ATOM 886 O O . ASP A 1 115 ? -27.210 -0.132 16.840 1.00 92.00 115 ASP A O 1
ATOM 890 N N . ALA A 1 116 ? -27.663 -1.583 18.488 1.00 91.62 116 ALA A N 1
ATOM 891 C CA . ALA A 1 116 ? -27.794 -0.568 19.533 1.00 91.62 116 ALA A CA 1
ATOM 892 C C . ALA A 1 116 ? -26.499 0.239 19.750 1.00 91.62 116 ALA A C 1
ATOM 894 O O . ALA A 1 116 ? -26.550 1.436 20.029 1.00 91.62 116 ALA A O 1
ATOM 895 N N . GLY A 1 117 ? -25.330 -0.399 19.628 1.00 92.50 117 GLY A N 1
ATOM 896 C CA . GLY A 1 117 ? -24.042 0.290 19.703 1.00 92.50 117 GLY A CA 1
ATOM 897 C C . GLY A 1 117 ? -23.790 1.196 18.501 1.00 92.50 117 GLY A C 1
ATOM 898 O O . GLY A 1 117 ? -23.341 2.329 18.678 1.00 92.50 117 GLY A O 1
ATOM 899 N N . SER A 1 118 ? -24.121 0.725 17.298 1.00 92.12 118 SER A N 1
ATOM 900 C CA . SER A 1 118 ? -24.009 1.506 16.063 1.00 92.12 118 SER A CA 1
ATOM 901 C C . SER A 1 118 ? -24.889 2.757 16.109 1.00 92.12 118 SER A C 1
ATOM 903 O O . SER A 1 118 ? -24.375 3.850 15.887 1.00 92.12 118 SER A O 1
ATOM 905 N N . GLU A 1 119 ? -26.155 2.645 16.525 1.00 91.00 119 GLU A N 1
ATOM 906 C CA . GLU A 1 119 ? -27.069 3.795 16.640 1.00 91.00 119 GLU A CA 1
ATOM 907 C C . GLU A 1 119 ? -26.561 4.878 17.607 1.00 91.00 119 GLU A C 1
ATOM 909 O O . GLU A 1 119 ? -26.706 6.080 17.357 1.00 91.00 119 GLU A O 1
ATOM 914 N N . ILE A 1 120 ? -25.962 4.476 18.735 1.00 90.38 120 ILE A N 1
ATOM 915 C CA . ILE A 1 120 ? -25.390 5.419 19.708 1.00 90.38 120 ILE A CA 1
ATOM 916 C C . ILE A 1 120 ? -24.193 6.147 19.098 1.00 90.38 120 ILE A C 1
ATOM 918 O O . ILE A 1 120 ? -24.086 7.368 19.234 1.00 90.38 120 ILE A O 1
ATOM 922 N N . CYS A 1 121 ? -23.317 5.419 18.408 1.00 90.88 121 CYS A N 1
ATOM 923 C CA . CYS A 1 121 ? -22.161 5.989 17.727 1.00 90.88 121 CYS A CA 1
ATOM 924 C C . CYS A 1 121 ? -22.579 6.957 16.609 1.00 90.88 121 CYS A C 1
ATOM 926 O O . CYS A 1 121 ? -22.052 8.067 16.541 1.00 90.88 121 CYS A O 1
ATOM 928 N N . GLU A 1 122 ? -23.561 6.589 15.785 1.00 91.19 122 GLU A N 1
ATOM 929 C CA . GLU A 1 122 ? -24.113 7.431 14.714 1.00 91.19 122 GLU A CA 1
ATOM 930 C C . GLU A 1 122 ? -24.717 8.719 15.274 1.00 91.19 122 GLU A C 1
ATOM 932 O O . GLU A 1 122 ? -24.411 9.819 14.806 1.00 91.19 122 GLU A O 1
ATOM 937 N N . ARG A 1 123 ? -25.495 8.612 16.358 1.00 89.75 123 ARG A N 1
ATOM 938 C CA . ARG A 1 123 ? -26.074 9.769 17.049 1.00 89.75 123 ARG A CA 1
ATOM 939 C C . ARG A 1 123 ? -25.008 10.669 17.672 1.00 89.75 123 ARG A C 1
ATOM 941 O O . ARG A 1 123 ? -25.128 11.892 17.590 1.00 89.75 123 ARG A O 1
ATOM 948 N N . ALA A 1 124 ? -23.979 10.089 18.287 1.00 88.12 124 ALA A N 1
ATOM 949 C CA . ALA A 1 124 ? -22.886 10.835 18.907 1.00 88.12 124 ALA A CA 1
ATOM 950 C C . ALA A 1 124 ? -22.031 11.576 17.866 1.00 88.12 124 ALA A C 1
ATOM 952 O O . ALA A 1 124 ? -21.652 12.728 18.085 1.00 88.12 124 ALA A O 1
ATOM 953 N N . LEU A 1 125 ? -21.776 10.942 16.718 1.00 88.19 125 LEU A N 1
ATOM 954 C CA . LEU A 1 125 ? -21.017 11.51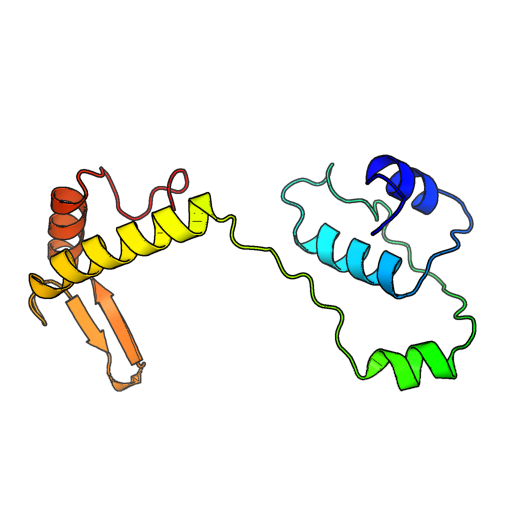4 15.602 1.00 88.19 125 LEU A CA 1
ATOM 955 C C . LEU A 1 125 ? -21.868 12.389 14.671 1.00 88.19 125 LEU A C 1
ATOM 957 O O . LEU A 1 125 ? -21.310 13.113 13.849 1.00 88.19 125 LEU A O 1
ATOM 961 N N . LYS A 1 126 ? -23.198 12.371 14.832 1.00 88.25 126 LYS A N 1
ATOM 962 C CA . LYS A 1 126 ? -24.179 13.078 13.992 1.00 88.25 126 LYS A CA 1
ATOM 963 C C . LYS A 1 126 ? -24.060 12.702 12.514 1.00 88.25 126 LYS A C 1
ATOM 965 O O . LYS A 1 126 ? -24.180 13.561 11.641 1.00 88.25 126 LYS A O 1
ATOM 970 N N . VAL A 1 127 ? -23.823 11.421 12.253 1.00 87.00 127 VAL A N 1
ATOM 971 C CA . VAL A 1 127 ? -23.752 10.859 10.901 1.00 87.00 127 VAL A CA 1
ATOM 972 C C . VAL A 1 127 ? -24.947 9.941 10.657 1.00 87.00 127 VAL A C 1
ATOM 974 O O . VAL A 1 127 ? -25.427 9.317 11.602 1.00 87.00 127 VAL A O 1
ATOM 977 N N . PRO A 1 128 ? -25.448 9.858 9.414 1.00 83.31 128 PRO A N 1
ATOM 978 C CA . PRO A 1 128 ? -26.541 8.954 9.068 1.00 83.31 128 PRO A CA 1
ATOM 979 C C . PRO A 1 128 ? -26.111 7.481 9.072 1.00 83.31 128 PRO A C 1
ATOM 981 O O . PRO A 1 128 ? -26.950 6.619 9.305 1.00 83.31 128 PRO A O 1
ATOM 984 N N . SER A 1 129 ? -24.830 7.189 8.815 1.00 85.75 129 SER A N 1
ATOM 985 C CA . SER A 1 129 ? -24.258 5.852 8.959 1.00 85.75 129 SER A CA 1
ATOM 986 C C . SER A 1 129 ? -22.753 5.909 9.220 1.00 85.75 129 SER A C 1
ATOM 988 O O . SER A 1 129 ? -22.062 6.774 8.681 1.00 85.75 129 SER A O 1
ATOM 990 N N . LEU A 1 130 ? -22.230 4.961 10.006 1.00 84.56 130 LEU A N 1
ATOM 991 C CA . LEU A 1 130 ? -20.779 4.784 10.188 1.00 84.56 130 LEU A CA 1
ATOM 992 C C . LEU A 1 130 ? -20.060 4.250 8.939 1.00 84.56 130 LEU A C 1
ATOM 994 O O . LEU A 1 130 ? -18.835 4.303 8.882 1.00 84.56 130 LEU A O 1
ATOM 998 N N . PHE A 1 131 ? -20.796 3.715 7.961 1.00 83.88 131 PHE A N 1
ATOM 999 C CA . PHE A 1 131 ? -20.231 2.981 6.823 1.00 83.88 131 PHE A CA 1
ATOM 1000 C C . PHE A 1 131 ? -20.371 3.725 5.488 1.00 83.88 131 PHE A C 1
ATOM 1002 O O . PHE A 1 131 ? -20.336 3.102 4.426 1.00 83.88 131 PHE A O 1
ATOM 1009 N N . GLU A 1 132 ? -20.549 5.049 5.513 1.00 82.94 132 GLU A N 1
ATOM 1010 C CA . GLU A 1 132 ? -20.645 5.838 4.283 1.00 82.94 132 GLU A CA 1
ATOM 1011 C C . GLU A 1 132 ? -19.318 5.838 3.498 1.00 82.94 132 GLU A C 1
ATOM 1013 O O . GLU A 1 132 ? -18.307 6.338 3.996 1.00 82.94 132 GLU A O 1
ATOM 1018 N N . PRO A 1 133 ? -19.301 5.378 2.229 1.00 73.06 133 PRO A N 1
ATOM 1019 C CA . PRO A 1 133 ? -18.068 5.305 1.437 1.00 73.06 133 PRO A CA 1
ATOM 1020 C C . PRO A 1 133 ? -17.431 6.669 1.138 1.00 73.06 133 PRO A C 1
ATOM 1022 O O . PRO A 1 133 ? -16.245 6.752 0.827 1.00 73.06 133 PRO A O 1
ATOM 1025 N N . SER A 1 134 ? -18.225 7.740 1.184 1.00 70.25 134 SER A N 1
ATOM 1026 C CA . SER A 1 134 ? -17.813 9.113 0.882 1.00 70.25 134 SER A CA 1
ATOM 1027 C C . SER A 1 134 ? -17.052 9.799 2.018 1.00 70.25 134 SER A C 1
ATOM 1029 O O . SER A 1 134 ? -16.387 10.803 1.766 1.00 70.25 134 SER A O 1
ATOM 1031 N N . ASN A 1 135 ? -17.137 9.288 3.249 1.00 64.19 135 ASN A N 1
ATOM 1032 C CA . ASN A 1 135 ? -16.427 9.831 4.408 1.00 64.19 135 ASN A CA 1
ATOM 1033 C C . ASN A 1 135 ? -15.938 8.700 5.331 1.00 64.19 135 ASN A C 1
ATOM 1035 O O . ASN A 1 135 ? -16.511 8.502 6.406 1.00 64.19 135 ASN A O 1
ATOM 1039 N N . PRO A 1 136 ? -14.908 7.954 4.894 1.00 55.84 136 PRO A N 1
ATOM 1040 C CA . PRO A 1 136 ? -14.316 6.877 5.679 1.00 55.84 136 PRO A CA 1
ATOM 1041 C C . PRO A 1 136 ? -13.548 7.356 6.932 1.00 55.84 136 PRO A C 1
ATOM 1043 O O . PRO A 1 136 ? -13.161 8.552 7.064 1.00 55.84 136 PRO A O 1
#

pLDDT: mean 85.83, std 11.36, range [39.03, 96.69]

Radius of gyration: 23.54 Å; Cα contacts (8 Å, |Δi|>4): 82; chains: 1; bounding box: 52×34×57 Å

Secondary structure (DSSP, 8-state):
---S-HHHHHHHHTSSS----HHHHHHHHHHHTT-SSTTS-SSTT--------TTHHIIIIIGGGS---------HHHHHHHHHHHHHHHHHHTTPPBTTTEEEETTTTEEEE-HHHHHHHHHHHT-S-TT-TT--

Solvent-accessible surface area (backbone atoms only — not comparable to full-atom values): 8704 Å² total; per-residue (Å²): 129,83,93,61,54,68,66,56,48,26,57,45,63,71,41,98,74,67,89,78,53,74,65,59,54,51,49,49,57,57,50,39,77,67,44,91,47,84,81,70,36,40,80,77,73,88,66,87,79,75,85,84,70,78,63,48,61,56,52,70,54,64,49,58,73,56,81,92,75,93,79,80,81,76,50,69,69,56,49,54,50,47,56,51,50,53,55,53,52,49,63,52,54,75,70,55,46,80,80,64,22,28,44,77,40,75,91,76,74,43,76,46,72,32,74,67,27,47,54,52,50,21,60,75,70,71,42,98,54,90,79,43,87,91,66,122

Sequence (136 aa):
QASSTPEQRKAAYDCDITYSTNSELGFDYLRDNLALTAKDVVLTGRKFKFCLVDEADSILIDEARTPLIISGKVDAANAATAKAKYGVAKQIADQLQPKLHYTVMEKEQNVILTDAGSEICERALKVPSLFEPSNP

Organism: NCBI:txid708627

Nearest PDB structures (foldseek):
  4ys0-assembly1_A  TM=8.627E-01  e=3.194E-06  Thermotoga maritima MSB8
  1tf2-assembly1_A  TM=5.590E-01  e=4.671E-06  Bacillus subtilis
  3jv2-assembly2_B  TM=5.364E-01  e=2.005E-05  Bacillus subtilis
  3jv2-assembly1_A  TM=5.363E-01  e=3.329E-05  Bacillus subtilis